Protein AF-A0A834ZEY5-F1 (afdb_monomer_lite)

pLDDT: mean 81.26, std 13.97, range [35.75, 95.81]

Organism: Tetracentron sinense (NCBI:txid13715)

Radius of gyration: 22.56 Å; chains: 1; bounding box: 42×32×63 Å

Foldseek 3Di:
DVLLVVLVDPPVVCLVAFEAEDEDDLPDQQKDALVVCVVVVHDSVVALDPLHQQFQPRSRIGGSVLSSLNRGQAYEYEDPDQDLLVVLVPRDRRCSVSCVVRVVRYHYDYDDDDCVDPQQQPDPPQPFGADPVGCPSVVVSVCVVCVVVVNNPDPPDDPDDDD

Sequence (163 aa):
MHILKNLLEENDNLSHYRNALLQLNRDLECLEQPDKLALCGLDPSRLLRPDRLQDNIKAHLVNILKGGVVYSNKVVMMSSVHSKGRVIRSLSHGLESTLAIHKEKFLIAPYGLDDTIWDPSKDIFLPEKYSVDNIKGKAICKVALRQHLGLSGHSSTVVVSGA

Secondary structure (DSSP, 8-state):
-HHHHHHHS--GGGTT--EEEE---TT---EE-THHHHTTT--HHHHSSTTTTB-SS-TTSEEHHHHHHHH-SEEEEE-S---HHHHHHH--SS-HHHHHHTTTTEEEEPPP--TTTS-TTT-TTSSS---SS-THHHHHHHHHHHHHTT-TT-TT-------

Structure (mmCIF, N/CA/C/O backbone):
data_AF-A0A834ZEY5-F1
#
_entry.id   AF-A0A834ZEY5-F1
#
loop_
_atom_site.group_PDB
_atom_site.id
_atom_site.type_symbol
_atom_site.label_atom_id
_atom_site.label_alt_id
_atom_site.label_comp_id
_atom_site.label_asym_id
_atom_site.label_entity_id
_atom_site.label_seq_id
_atom_site.pdbx_PDB_ins_code
_atom_site.Cartn_x
_atom_site.Cartn_y
_atom_site.Cartn_z
_atom_site.occupancy
_atom_site.B_iso_or_equiv
_atom_site.auth_seq_id
_atom_site.auth_comp_id
_atom_site.auth_asym_id
_atom_site.auth_atom_id
_atom_site.pdbx_PDB_model_num
ATOM 1 N N . MET A 1 1 ? -3.996 -9.123 -12.719 1.00 56.81 1 MET A N 1
ATOM 2 C CA . MET A 1 1 ? -3.500 -8.874 -14.093 1.00 56.81 1 MET A CA 1
ATOM 3 C C . MET A 1 1 ? -4.475 -8.112 -14.994 1.00 56.81 1 MET A C 1
ATOM 5 O O . MET A 1 1 ? -4.023 -7.191 -15.656 1.00 56.81 1 M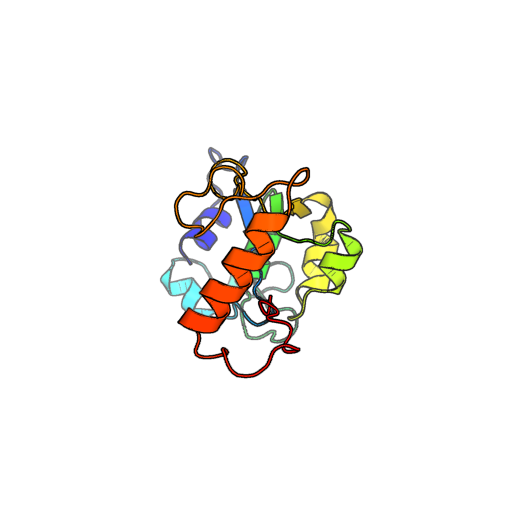ET A O 1
ATOM 9 N N . HIS A 1 2 ? -5.779 -8.416 -15.009 1.00 53.66 2 HIS A N 1
ATOM 10 C CA . HIS A 1 2 ? -6.763 -7.703 -15.852 1.00 53.66 2 HIS A CA 1
ATOM 11 C C . HIS A 1 2 ? -6.776 -6.171 -15.636 1.00 53.66 2 HIS A C 1
ATOM 13 O O . HIS A 1 2 ? -6.778 -5.403 -16.589 1.00 53.66 2 HIS A O 1
ATOM 19 N N . ILE A 1 3 ? -6.658 -5.725 -14.378 1.00 59.84 3 ILE A N 1
ATOM 20 C CA . ILE A 1 3 ? -6.530 -4.300 -14.015 1.00 59.84 3 ILE A CA 1
ATOM 21 C C . ILE A 1 3 ? -5.294 -3.659 -14.664 1.00 59.84 3 ILE A C 1
ATOM 23 O O . ILE A 1 3 ? -5.354 -2.531 -15.138 1.00 59.84 3 ILE A O 1
ATOM 27 N N . LEU A 1 4 ? -4.176 -4.388 -14.727 1.00 61.66 4 LEU A N 1
ATOM 28 C CA . LEU A 1 4 ? -2.936 -3.887 -15.314 1.00 61.66 4 LEU A CA 1
ATOM 29 C C . LEU A 1 4 ? -3.067 -3.706 -16.830 1.00 61.66 4 LEU A C 1
ATOM 31 O O . LEU A 1 4 ? -2.562 -2.730 -17.367 1.00 61.66 4 LEU A O 1
ATOM 35 N N . LYS A 1 5 ? -3.787 -4.609 -17.505 1.00 61.38 5 LYS A N 1
ATOM 36 C CA . LYS A 1 5 ? -4.087 -4.487 -18.934 1.00 61.38 5 LYS A CA 1
ATOM 37 C C . LYS A 1 5 ? -4.892 -3.216 -19.227 1.00 61.38 5 LYS A C 1
ATOM 39 O O . LYS A 1 5 ? -4.473 -2.429 -20.064 1.00 61.38 5 LYS A O 1
ATOM 44 N N . ASN A 1 6 ? -5.935 -2.940 -18.444 1.00 63.16 6 ASN A N 1
ATOM 45 C CA . ASN A 1 6 ? -6.726 -1.708 -18.578 1.00 63.16 6 ASN A CA 1
ATOM 46 C C . ASN A 1 6 ? -5.915 -0.427 -18.302 1.00 63.16 6 ASN A C 1
ATOM 48 O O . ASN A 1 6 ? -6.203 0.622 -18.872 1.00 63.16 6 ASN A O 1
ATOM 52 N N . LEU A 1 7 ? -4.904 -0.492 -17.427 1.00 63.47 7 LEU A N 1
ATOM 53 C CA . LEU A 1 7 ? -3.990 0.631 -17.186 1.00 63.47 7 LEU A CA 1
ATOM 54 C C . LEU A 1 7 ? -2.999 0.850 -18.342 1.00 63.47 7 LEU A C 1
ATOM 56 O O . LEU A 1 7 ? -2.543 1.976 -18.542 1.00 63.47 7 LEU A O 1
ATOM 60 N N . LEU A 1 8 ? -2.660 -0.213 -19.074 1.00 64.44 8 LEU A N 1
ATOM 61 C CA . LEU A 1 8 ? -1.670 -0.223 -20.154 1.00 64.44 8 LEU A CA 1
ATOM 62 C C . LEU A 1 8 ? -2.274 0.048 -21.538 1.00 64.44 8 LEU A C 1
ATOM 64 O O . LEU A 1 8 ? -1.582 0.587 -22.397 1.00 64.44 8 LEU A O 1
ATOM 68 N N . GLU A 1 9 ? -3.538 -0.306 -21.765 1.00 62.56 9 GLU A N 1
ATOM 69 C CA . GLU A 1 9 ? -4.226 -0.075 -23.037 1.00 62.56 9 GLU A CA 1
ATOM 70 C C . GLU A 1 9 ? -4.617 1.398 -23.203 1.00 62.56 9 GLU A C 1
ATOM 72 O O . GLU A 1 9 ? -5.485 1.909 -22.494 1.00 62.56 9 GLU A O 1
ATOM 77 N N . GLU A 1 10 ? -3.996 2.086 -24.167 1.00 53.97 10 GLU A N 1
ATOM 78 C CA . GLU A 1 10 ? -4.386 3.406 -24.689 1.00 53.97 10 GLU A CA 1
ATOM 79 C C . GLU A 1 10 ? -5.766 3.353 -25.365 1.00 53.97 10 GLU A C 1
ATOM 81 O O . GLU A 1 10 ? -5.899 3.343 -26.579 1.00 53.97 10 GLU A O 1
ATOM 86 N N . ASN A 1 11 ? -6.823 3.295 -24.555 1.00 54.75 11 ASN A N 1
ATOM 87 C CA . ASN A 1 11 ? -8.174 3.643 -24.982 1.00 54.75 11 ASN A CA 1
ATOM 88 C C . ASN A 1 11 ? -8.378 5.151 -24.786 1.00 54.75 11 ASN A C 1
ATOM 90 O O . ASN A 1 11 ? -8.533 5.606 -23.648 1.00 54.75 11 ASN A O 1
ATOM 94 N N . ASP A 1 12 ? -8.403 5.915 -25.881 1.00 54.44 12 ASP A N 1
ATOM 95 C CA . ASP A 1 12 ? -8.529 7.383 -25.874 1.00 54.44 12 ASP A CA 1
ATOM 96 C C . ASP A 1 12 ? -9.750 7.881 -25.080 1.00 54.44 12 ASP A C 1
ATOM 98 O O . ASP A 1 12 ? -9.663 8.887 -24.376 1.00 54.44 12 ASP A O 1
ATOM 102 N N . ASN A 1 13 ? -10.844 7.111 -25.069 1.00 52.34 13 ASN A N 1
ATOM 103 C CA . ASN A 1 13 ? -12.067 7.425 -24.318 1.00 52.34 13 ASN A CA 1
ATOM 104 C C . ASN A 1 13 ? -11.954 7.241 -22.787 1.00 52.34 13 ASN A C 1
ATOM 106 O O . ASN A 1 13 ? -12.785 7.769 -22.052 1.00 52.34 13 ASN A O 1
ATOM 110 N N . LEU A 1 14 ? -10.953 6.505 -22.285 1.00 51.03 14 LEU A N 1
ATOM 111 C CA . LEU A 1 14 ? -10.722 6.258 -20.846 1.00 51.03 14 LEU A CA 1
ATOM 112 C C . LEU A 1 14 ? -9.383 6.824 -20.347 1.00 51.03 14 LEU A C 1
ATOM 114 O O . LEU A 1 14 ? -9.039 6.664 -19.172 1.00 51.03 14 LEU A O 1
ATOM 118 N N . SER A 1 15 ? -8.646 7.521 -21.216 1.00 53.28 15 SER A N 1
ATOM 119 C CA . SER A 1 15 ? -7.350 8.148 -20.924 1.00 53.28 15 SER A CA 1
ATOM 120 C C . SER A 1 15 ? -7.386 9.069 -19.693 1.00 53.28 15 SER A C 1
ATOM 122 O O . SER A 1 15 ? -6.395 9.188 -18.971 1.00 53.28 15 SER A O 1
ATOM 124 N N . HIS A 1 16 ? -8.547 9.656 -19.382 1.00 55.03 16 HIS A N 1
ATOM 125 C CA . HIS A 1 16 ? -8.720 10.587 -18.268 1.00 55.03 16 HIS A CA 1
ATOM 126 C C . HIS A 1 16 ? -8.903 9.935 -16.879 1.00 55.03 16 HIS A C 1
ATOM 128 O O . HIS A 1 16 ? -8.598 10.589 -15.880 1.00 55.03 16 HIS A O 1
ATOM 134 N N . TYR A 1 17 ? -9.292 8.655 -16.767 1.00 56.94 17 TYR A N 1
ATOM 135 C CA . TYR A 1 17 ? -9.714 8.045 -15.486 1.00 56.94 17 TYR A CA 1
ATOM 136 C C . TYR A 1 17 ? -8.971 6.754 -15.105 1.00 56.94 17 TYR A C 1
ATOM 138 O O . TYR A 1 17 ? -9.574 5.769 -14.681 1.00 56.94 17 TYR A O 1
ATOM 146 N N . ARG A 1 18 ? -7.638 6.746 -15.193 1.00 69.88 18 ARG A N 1
ATOM 147 C CA . ARG A 1 18 ? -6.817 5.644 -14.661 1.00 69.88 18 ARG A CA 1
ATOM 148 C C . ARG A 1 18 ? -6.401 5.928 -13.222 1.00 69.88 18 ARG A C 1
ATOM 150 O O . ARG A 1 18 ? -5.394 6.588 -12.989 1.00 69.88 18 ARG A O 1
ATOM 157 N N . ASN A 1 19 ? -7.167 5.452 -12.249 1.00 70.94 19 ASN A N 1
ATOM 158 C CA . ASN A 1 19 ? -6.838 5.612 -10.831 1.00 70.94 19 ASN A CA 1
ATOM 159 C C . ASN A 1 19 ? -6.359 4.278 -10.251 1.00 70.94 19 ASN A C 1
ATOM 161 O O . ASN A 1 19 ? -7.032 3.262 -10.416 1.00 70.94 19 ASN A O 1
ATOM 165 N N . ALA A 1 20 ? -5.237 4.288 -9.531 1.00 72.75 20 ALA A N 1
ATOM 166 C CA . ALA A 1 20 ? -4.812 3.157 -8.714 1.00 72.75 20 ALA A CA 1
ATOM 167 C C . ALA A 1 20 ? -5.026 3.476 -7.236 1.00 72.75 20 ALA A C 1
ATOM 169 O O . ALA A 1 20 ? -4.473 4.444 -6.705 1.00 72.75 20 ALA A O 1
ATOM 170 N N . LEU A 1 21 ? -5.801 2.627 -6.566 1.00 65.75 21 LEU A N 1
ATOM 171 C CA . LEU A 1 21 ? -5.819 2.560 -5.113 1.00 65.75 21 LEU A CA 1
ATOM 172 C C . LEU A 1 21 ? -4.743 1.563 -4.675 1.00 65.75 21 LEU A C 1
ATOM 174 O O . LEU A 1 21 ? -4.782 0.392 -5.052 1.00 65.75 21 LEU A O 1
ATOM 178 N N . LEU A 1 22 ? -3.774 2.033 -3.898 1.00 65.94 22 LEU A N 1
ATOM 179 C CA . LEU A 1 22 ? -2.749 1.202 -3.289 1.00 65.94 22 LEU A CA 1
ATOM 180 C C . LEU A 1 22 ? -3.094 0.991 -1.820 1.00 65.94 22 LEU A C 1
ATOM 182 O O . LEU A 1 22 ? -2.929 1.886 -0.989 1.00 65.94 22 LEU A O 1
ATOM 186 N N . GLN A 1 23 ? -3.527 -0.223 -1.498 1.00 64.12 23 GLN A N 1
ATOM 187 C CA . GLN A 1 23 ? -3.487 -0.726 -0.135 1.00 64.12 23 GLN A CA 1
ATOM 188 C C . GLN A 1 23 ? -2.306 -1.685 -0.030 1.00 64.12 23 GLN A C 1
ATOM 190 O O . GLN A 1 23 ? -2.362 -2.826 -0.480 1.00 64.12 23 GLN A O 1
ATOM 195 N N . LEU A 1 24 ? -1.193 -1.177 0.490 1.00 60.62 24 LEU A N 1
ATOM 196 C CA . LEU A 1 24 ? 0.016 -1.965 0.681 1.00 60.62 24 LEU A CA 1
ATOM 197 C C . LEU A 1 24 ? -0.042 -2.598 2.067 1.00 60.62 24 LEU A C 1
ATOM 199 O O . LEU A 1 24 ? 0.182 -1.921 3.070 1.00 60.62 24 LEU A O 1
ATOM 203 N N . ASN A 1 25 ? -0.312 -3.901 2.117 1.00 57.03 25 ASN A N 1
ATOM 204 C CA . ASN A 1 25 ? 0.170 -4.694 3.240 1.00 57.03 25 ASN A CA 1
ATOM 205 C C . ASN A 1 25 ? 1.696 -4.694 3.166 1.00 57.03 25 ASN A C 1
ATOM 207 O O . ASN A 1 25 ? 2.261 -4.955 2.105 1.00 57.03 25 ASN A O 1
ATOM 211 N N . ARG A 1 26 ? 2.352 -4.388 4.288 1.00 55.94 26 ARG A N 1
ATOM 212 C CA . ARG A 1 26 ? 3.816 -4.259 4.386 1.00 55.94 26 ARG A CA 1
ATOM 213 C C . ARG A 1 26 ? 4.600 -5.535 4.074 1.00 55.94 26 ARG A C 1
ATOM 215 O O . ARG A 1 26 ? 5.818 -5.452 4.059 1.00 55.94 26 ARG A O 1
ATOM 222 N N . ASP A 1 27 ? 3.915 -6.646 3.813 1.00 56.44 27 ASP A N 1
ATOM 223 C CA . ASP A 1 27 ? 4.502 -7.946 3.480 1.00 56.44 27 ASP A CA 1
ATOM 224 C C . ASP A 1 27 ? 4.187 -8.399 2.041 1.00 56.44 27 ASP A C 1
ATOM 226 O O . ASP A 1 27 ? 4.647 -9.455 1.606 1.00 56.44 27 ASP A O 1
ATOM 230 N N . LEU A 1 28 ? 3.378 -7.643 1.284 1.00 60.06 28 LEU A N 1
ATOM 231 C CA . LEU A 1 28 ? 2.920 -8.073 -0.037 1.00 60.06 28 LEU A CA 1
ATOM 232 C C . LEU A 1 28 ? 3.870 -7.598 -1.145 1.00 60.06 28 LEU A C 1
ATOM 234 O O . LEU A 1 28 ? 3.760 -6.486 -1.664 1.00 60.06 28 LEU A O 1
ATOM 238 N N . GLU A 1 29 ? 4.764 -8.488 -1.567 1.00 68.25 29 GLU A N 1
ATOM 239 C CA . GLU A 1 29 ? 5.546 -8.332 -2.793 1.00 68.25 29 GLU A CA 1
ATOM 240 C C . GLU A 1 29 ? 4.711 -8.772 -4.004 1.00 68.25 29 GLU A C 1
ATOM 242 O O . GLU A 1 29 ? 4.601 -9.959 -4.302 1.00 68.25 29 GLU A O 1
ATOM 247 N N . CYS A 1 30 ? 4.120 -7.824 -4.738 1.00 83.31 30 CYS A N 1
ATOM 248 C CA . CYS A 1 30 ? 3.404 -8.110 -5.993 1.00 83.31 30 CYS A CA 1
ATOM 249 C C . CYS A 1 30 ? 4.372 -8.335 -7.167 1.00 83.31 30 CYS A C 1
ATOM 251 O O . CYS A 1 30 ? 4.300 -7.638 -8.186 1.00 83.31 30 CYS A O 1
ATOM 253 N N . LEU A 1 31 ? 5.304 -9.267 -6.988 1.00 90.75 31 LEU A N 1
ATOM 254 C CA . LEU A 1 31 ? 6.322 -9.627 -7.963 1.00 90.75 31 LEU A CA 1
ATOM 255 C C . LEU A 1 31 ? 5.885 -10.833 -8.780 1.00 90.75 31 LEU A C 1
ATOM 257 O O . LEU A 1 31 ? 5.384 -11.815 -8.240 1.00 90.75 31 LEU A O 1
ATOM 261 N N . GLU A 1 32 ? 6.115 -10.769 -10.084 1.00 92.38 32 GLU A N 1
ATOM 262 C CA . GLU A 1 32 ? 5.750 -11.826 -11.016 1.00 92.38 32 GLU A CA 1
ATOM 263 C C . GLU A 1 32 ? 6.850 -12.075 -12.047 1.00 92.38 32 GLU A C 1
ATOM 265 O O . GLU A 1 32 ? 7.695 -11.216 -12.314 1.00 92.38 32 GLU A O 1
ATOM 270 N N . GLN A 1 33 ? 6.821 -13.268 -12.644 1.00 94.62 33 GLN A N 1
ATOM 271 C CA . GLN A 1 33 ? 7.674 -13.585 -13.787 1.00 94.62 33 GLN A CA 1
ATOM 272 C C . GLN A 1 33 ? 7.185 -12.835 -15.036 1.00 94.62 33 GLN A C 1
ATOM 274 O O . GLN A 1 33 ? 5.971 -12.804 -15.272 1.00 94.62 33 GLN A O 1
ATOM 279 N N . PRO A 1 34 ? 8.086 -12.270 -15.864 1.00 93.31 34 PRO A N 1
ATOM 280 C CA . PRO A 1 34 ? 7.703 -11.509 -17.055 1.00 93.31 34 PRO A CA 1
ATOM 281 C C . PRO A 1 34 ? 6.797 -12.292 -18.014 1.00 93.31 34 PRO A C 1
ATOM 283 O O . PRO A 1 34 ? 5.849 -11.723 -18.549 1.00 93.31 34 PRO A O 1
ATOM 286 N N . ASP A 1 35 ? 7.010 -13.601 -18.166 1.00 92.62 35 ASP A N 1
ATOM 287 C CA . ASP A 1 35 ? 6.228 -14.458 -19.070 1.00 92.62 35 ASP A CA 1
ATOM 288 C C . ASP A 1 35 ? 4.736 -14.497 -18.725 1.00 92.62 35 ASP A C 1
ATOM 290 O O . ASP A 1 35 ? 3.887 -14.642 -19.607 1.00 92.62 35 ASP A O 1
ATOM 294 N N . LYS A 1 36 ? 4.376 -14.287 -17.451 1.00 91.12 36 LYS A N 1
ATOM 295 C CA . LYS A 1 36 ? 2.967 -14.208 -17.051 1.00 91.12 36 LYS A CA 1
ATOM 296 C C . LYS A 1 36 ? 2.255 -13.017 -17.688 1.00 91.12 36 LYS A C 1
ATOM 298 O O . LYS A 1 36 ? 1.047 -13.088 -17.881 1.00 91.12 36 LYS A O 1
ATOM 303 N N . LEU A 1 37 ? 2.974 -11.954 -18.067 1.00 89.69 37 LEU A N 1
ATOM 304 C CA . LEU A 1 37 ? 2.407 -10.815 -18.797 1.00 89.69 37 LEU A CA 1
ATOM 305 C C . LEU A 1 37 ? 1.820 -11.242 -20.149 1.00 89.69 37 LEU A C 1
ATOM 307 O O . LEU A 1 37 ? 0.715 -10.810 -20.497 1.00 89.69 37 LEU A O 1
ATOM 311 N N . ALA A 1 38 ? 2.495 -12.159 -20.848 1.00 89.62 38 ALA A N 1
ATOM 312 C CA . ALA A 1 38 ? 2.054 -12.672 -22.141 1.00 89.62 38 ALA A CA 1
ATOM 313 C C . ALA A 1 38 ? 0.700 -13.389 -22.050 1.00 89.62 38 ALA A C 1
ATOM 315 O O . ALA A 1 38 ? -0.125 -13.255 -22.953 1.00 89.62 38 ALA A O 1
ATOM 316 N N . LEU A 1 39 ? 0.406 -14.046 -20.919 1.00 88.31 39 LEU A N 1
ATOM 317 C CA . LEU A 1 39 ? -0.889 -14.700 -20.675 1.00 88.31 39 LEU A CA 1
ATOM 318 C C . LEU A 1 39 ? -2.073 -13.720 -20.686 1.00 88.31 39 LEU A C 1
ATOM 320 O O . LEU A 1 39 ? -3.215 -14.138 -20.843 1.00 88.31 39 LEU A O 1
ATOM 324 N N . CYS A 1 40 ? -1.823 -12.418 -20.528 1.00 83.44 40 CYS A N 1
ATOM 325 C CA . CYS A 1 40 ? -2.852 -11.382 -20.642 1.00 83.44 40 CYS A CA 1
ATOM 326 C C . CYS A 1 40 ? -2.757 -10.561 -21.936 1.00 83.44 40 CYS A C 1
ATOM 328 O O . CYS A 1 40 ? -3.467 -9.564 -22.076 1.00 83.44 40 CYS A O 1
ATOM 330 N N . GLY A 1 41 ? -1.925 -10.967 -22.896 1.00 86.62 41 GLY A N 1
ATOM 331 C CA . GLY A 1 41 ? -1.713 -10.237 -24.149 1.00 86.62 41 GLY A CA 1
ATOM 332 C C . GLY A 1 41 ? -0.854 -8.981 -23.986 1.00 86.62 41 GLY A C 1
ATOM 333 O O . GLY A 1 41 ? -0.971 -8.056 -24.782 1.00 86.62 41 GLY A O 1
ATOM 334 N N . LEU A 1 42 ? -0.027 -8.926 -22.941 1.00 89.19 42 LEU A N 1
ATOM 335 C CA . LEU A 1 42 ? 0.964 -7.874 -22.741 1.00 89.19 42 LEU A CA 1
ATOM 336 C C . LEU A 1 42 ? 2.338 -8.369 -23.198 1.00 89.19 42 LEU A C 1
ATOM 338 O O . LEU A 1 42 ? 2.687 -9.516 -22.942 1.00 89.19 42 LEU A O 1
ATOM 342 N N . ASP A 1 43 ? 3.130 -7.500 -23.823 1.00 91.88 43 ASP A N 1
ATOM 343 C CA . ASP A 1 43 ? 4.481 -7.830 -24.292 1.00 91.88 43 ASP A CA 1
ATOM 344 C C . ASP A 1 43 ? 5.509 -7.698 -23.147 1.00 91.88 43 ASP A C 1
ATOM 346 O O . ASP A 1 43 ? 5.799 -6.572 -22.716 1.00 91.88 43 ASP A O 1
ATOM 350 N N . PRO A 1 44 ? 6.093 -8.810 -22.650 1.00 92.38 44 PRO A N 1
ATOM 351 C CA . PRO A 1 44 ? 7.063 -8.762 -21.560 1.00 92.38 44 PRO A CA 1
ATOM 352 C C . PRO A 1 44 ? 8.319 -7.964 -21.918 1.00 92.38 44 PRO A C 1
ATOM 354 O O . PRO A 1 44 ? 8.838 -7.239 -21.071 1.00 92.38 44 PRO A O 1
ATOM 357 N N . SER A 1 45 ? 8.784 -8.038 -23.170 1.00 92.00 45 SER A N 1
ATOM 358 C CA . SER A 1 45 ? 10.023 -7.386 -23.615 1.00 92.00 45 SER A CA 1
ATOM 359 C C . SER A 1 45 ? 9.918 -5.860 -23.568 1.00 92.00 45 SER A C 1
ATOM 361 O O . SER A 1 45 ? 10.862 -5.163 -23.196 1.00 92.00 45 SER A O 1
ATOM 363 N N . ARG A 1 46 ? 8.726 -5.328 -23.860 1.00 92.44 46 ARG A N 1
ATOM 364 C CA . ARG A 1 46 ? 8.431 -3.892 -23.780 1.00 92.44 46 ARG A CA 1
ATOM 365 C C . ARG A 1 46 ? 8.220 -3.402 -22.353 1.00 92.44 46 ARG A C 1
ATOM 367 O O . ARG A 1 46 ? 8.399 -2.212 -22.090 1.00 92.44 46 ARG A O 1
ATOM 374 N N . LEU A 1 47 ? 7.803 -4.284 -21.447 1.00 92.69 47 LEU A N 1
ATOM 375 C CA . LEU A 1 47 ? 7.383 -3.918 -20.095 1.00 92.69 47 LEU A CA 1
ATOM 376 C C . LEU A 1 47 ? 8.434 -4.201 -19.017 1.00 92.69 47 LEU A C 1
ATOM 378 O O . LEU A 1 47 ? 8.408 -3.535 -17.978 1.00 92.69 47 LEU A O 1
ATOM 382 N N . LEU A 1 48 ? 9.377 -5.115 -19.254 1.00 95.12 48 LEU A N 1
ATOM 383 C CA . LEU A 1 48 ? 10.515 -5.388 -18.373 1.00 95.12 48 LEU A CA 1
ATOM 384 C C . LEU A 1 48 ? 11.593 -4.304 -18.528 1.00 95.12 48 LEU A C 1
ATOM 386 O O . LEU A 1 48 ? 12.686 -4.530 -19.036 1.00 95.12 48 LEU A O 1
ATOM 390 N N . ARG A 1 49 ? 11.255 -3.085 -18.107 1.00 95.19 49 ARG A N 1
ATOM 391 C CA . ARG A 1 49 ? 12.148 -1.923 -18.127 1.00 95.19 49 ARG A CA 1
ATOM 392 C C . ARG A 1 49 ? 12.099 -1.140 -16.815 1.00 95.19 49 ARG A C 1
ATOM 394 O O . ARG A 1 49 ? 11.023 -1.101 -16.201 1.00 95.19 49 ARG A O 1
ATOM 401 N N . PRO A 1 50 ? 13.189 -0.448 -16.425 1.00 94.50 50 PRO A N 1
ATOM 402 C CA . PRO A 1 50 ? 13.237 0.318 -15.181 1.00 94.50 50 PRO A CA 1
ATOM 403 C C . PRO A 1 50 ? 12.170 1.414 -15.093 1.00 94.50 50 PRO A C 1
ATOM 405 O O . PRO A 1 50 ? 11.654 1.684 -14.015 1.00 94.50 50 PRO A O 1
ATOM 408 N N . ASP A 1 51 ? 11.797 2.031 -16.212 1.00 92.75 51 ASP A N 1
ATOM 409 C CA . ASP A 1 51 ? 10.756 3.062 -16.277 1.00 92.75 51 ASP A CA 1
ATOM 410 C C . ASP A 1 51 ? 9.331 2.488 -16.392 1.00 92.75 51 ASP A C 1
ATOM 412 O O . ASP A 1 51 ? 8.360 3.243 -16.431 1.00 92.75 51 ASP A O 1
ATOM 416 N N . ARG A 1 52 ? 9.198 1.155 -16.473 1.00 93.94 52 ARG A N 1
ATOM 417 C CA . ARG A 1 52 ? 7.938 0.419 -16.641 1.00 93.94 52 ARG A CA 1
ATOM 418 C C . ARG A 1 52 ? 7.698 -0.541 -15.468 1.00 93.94 52 ARG A C 1
ATOM 420 O O . ARG A 1 52 ? 7.623 -0.098 -14.325 1.00 93.94 52 ARG A O 1
ATOM 427 N N . LEU A 1 53 ? 7.523 -1.839 -15.735 1.00 94.00 53 LEU A N 1
ATOM 428 C CA . LEU A 1 53 ? 7.153 -2.835 -14.729 1.00 94.00 53 LEU A CA 1
ATOM 429 C C . LEU A 1 53 ? 8.349 -3.494 -14.045 1.00 94.00 53 LEU A C 1
ATOM 431 O O . LEU A 1 53 ? 8.120 -4.215 -13.086 1.00 94.00 53 LEU A O 1
ATOM 435 N N . GLN A 1 54 ? 9.592 -3.299 -14.492 1.00 95.00 54 GLN A N 1
ATOM 436 C CA . GLN A 1 54 ? 10.735 -3.990 -13.884 1.00 95.00 54 GLN A CA 1
ATOM 437 C C . GLN A 1 54 ? 10.856 -3.645 -12.401 1.00 95.00 54 GLN A C 1
ATOM 439 O O . GLN A 1 54 ? 10.797 -2.469 -12.042 1.00 95.00 54 GLN A O 1
ATOM 444 N N . ASP A 1 55 ? 11.037 -4.645 -11.545 1.00 93.75 55 ASP A N 1
ATOM 445 C CA . ASP A 1 55 ? 11.227 -4.390 -10.122 1.00 93.75 55 ASP A CA 1
ATOM 446 C C . ASP A 1 55 ? 12.534 -3.628 -9.837 1.00 93.75 55 ASP A C 1
ATOM 448 O O . ASP A 1 55 ? 13.540 -3.807 -10.522 1.00 93.75 55 ASP A O 1
ATOM 452 N N . ASN A 1 56 ? 12.518 -2.768 -8.815 1.00 91.62 56 ASN A N 1
ATOM 453 C CA . ASN A 1 56 ? 13.671 -1.932 -8.466 1.00 91.62 56 ASN A CA 1
ATOM 454 C C . ASN A 1 56 ? 14.781 -2.707 -7.734 1.00 91.62 56 ASN A C 1
ATOM 456 O O . ASN A 1 56 ? 15.899 -2.205 -7.645 1.00 91.62 56 ASN A O 1
ATOM 460 N N . ILE A 1 57 ? 14.486 -3.898 -7.200 1.00 92.19 57 ILE A N 1
ATOM 461 C CA . ILE A 1 57 ? 15.435 -4.745 -6.466 1.00 92.19 57 ILE A CA 1
ATOM 462 C C . ILE A 1 57 ? 15.746 -6.007 -7.283 1.00 92.19 57 ILE A C 1
ATOM 464 O O . ILE A 1 57 ? 16.905 -6.318 -7.549 1.00 92.19 57 ILE A O 1
ATOM 468 N N . LYS A 1 58 ? 14.714 -6.737 -7.716 1.00 93.38 58 LYS A N 1
ATOM 469 C CA . LYS A 1 58 ? 14.816 -7.998 -8.463 1.00 93.38 58 LYS A CA 1
ATOM 470 C C . LYS A 1 58 ? 14.598 -7.740 -9.957 1.00 93.38 58 LYS A C 1
ATOM 472 O O . LYS A 1 58 ? 13.543 -8.046 -10.496 1.00 93.38 58 LYS A O 1
ATOM 477 N N . ALA A 1 59 ? 15.618 -7.227 -10.647 1.00 93.75 59 ALA A N 1
ATOM 478 C CA . ALA A 1 59 ? 15.531 -6.758 -12.041 1.00 93.75 59 ALA A CA 1
ATOM 479 C C . ALA A 1 59 ? 15.054 -7.794 -13.091 1.00 93.75 59 ALA A C 1
ATOM 481 O O . ALA A 1 59 ? 14.698 -7.414 -14.206 1.00 93.75 59 ALA A O 1
ATOM 482 N N . HIS A 1 60 ? 15.047 -9.089 -12.764 1.00 94.62 60 HIS A N 1
ATOM 483 C CA . HIS A 1 60 ? 14.511 -10.155 -13.622 1.00 94.62 60 HIS A CA 1
ATOM 484 C C . HIS A 1 60 ? 12.993 -10.362 -13.464 1.00 94.62 60 HIS A C 1
ATOM 486 O O . HIS A 1 60 ? 12.399 -11.126 -14.217 1.00 94.62 60 HIS A O 1
ATOM 492 N N . LEU A 1 61 ? 12.367 -9.699 -12.489 1.00 94.75 61 LEU A N 1
ATOM 493 C CA . LEU A 1 61 ? 10.939 -9.777 -12.202 1.00 94.75 61 LEU A CA 1
ATOM 494 C C . LEU A 1 61 ? 10.230 -8.483 -12.584 1.00 94.75 61 LEU A C 1
ATOM 496 O O . LEU A 1 61 ? 10.828 -7.406 -12.689 1.00 94.75 61 LEU A O 1
ATOM 500 N N . VAL A 1 62 ? 8.915 -8.596 -12.727 1.00 93.62 62 VAL A N 1
ATOM 501 C CA . VAL A 1 62 ? 8.020 -7.451 -12.860 1.00 93.62 62 VAL A CA 1
ATOM 502 C C . VAL A 1 62 ? 7.288 -7.194 -11.550 1.00 93.62 62 VAL A C 1
ATOM 504 O O . VAL A 1 62 ? 6.836 -8.119 -10.885 1.00 93.62 62 VAL A O 1
ATOM 507 N N . ASN A 1 63 ? 7.152 -5.925 -11.185 1.00 91.75 63 ASN A N 1
ATOM 508 C CA . ASN A 1 63 ? 6.422 -5.454 -10.024 1.00 91.75 63 ASN A CA 1
ATOM 509 C C . ASN A 1 63 ? 5.088 -4.850 -10.474 1.00 91.75 63 ASN A C 1
ATOM 511 O O . ASN A 1 63 ? 5.017 -3.775 -11.077 1.00 91.75 63 ASN A O 1
ATOM 515 N N . ILE A 1 64 ? 4.002 -5.557 -10.178 1.00 89.12 64 ILE A N 1
ATOM 516 C CA . ILE A 1 64 ? 2.657 -5.172 -10.613 1.00 89.12 64 ILE A CA 1
ATOM 517 C C . ILE A 1 64 ? 2.200 -3.886 -9.906 1.00 89.12 64 ILE A C 1
ATOM 519 O O . ILE A 1 64 ? 1.542 -3.045 -10.523 1.00 89.12 64 ILE A O 1
ATOM 523 N N . LEU A 1 65 ? 2.601 -3.680 -8.644 1.00 87.12 65 LEU A N 1
ATOM 524 C CA . LEU A 1 65 ? 2.312 -2.446 -7.900 1.00 87.12 65 LEU A CA 1
ATOM 525 C C . LEU A 1 65 ? 3.040 -1.249 -8.509 1.00 87.12 65 LEU A C 1
ATOM 527 O O . LEU A 1 65 ? 2.439 -0.187 -8.672 1.00 87.12 65 LEU A O 1
ATOM 531 N N . LYS A 1 66 ? 4.302 -1.433 -8.915 1.00 90.12 66 LYS A N 1
ATOM 532 C CA . LYS A 1 66 ? 5.058 -0.422 -9.664 1.00 90.12 66 LYS A CA 1
ATOM 533 C C . LYS A 1 66 ? 4.309 -0.011 -10.928 1.00 90.12 66 LYS A C 1
ATOM 535 O O . LYS A 1 66 ? 4.182 1.178 -11.197 1.00 90.12 66 LYS A O 1
ATOM 540 N N . GLY A 1 67 ? 3.740 -0.973 -11.652 1.00 89.69 67 GLY A N 1
ATOM 541 C CA . GLY A 1 67 ? 2.876 -0.702 -12.801 1.00 89.69 67 GLY A CA 1
ATOM 542 C C . GLY A 1 67 ? 1.671 0.171 -12.476 1.00 89.69 67 GLY A C 1
ATOM 543 O O . GLY A 1 67 ? 1.407 1.139 -13.188 1.00 89.69 67 GLY A O 1
ATOM 544 N N . GLY A 1 68 ? 0.990 -0.117 -11.365 1.00 87.38 68 GLY A N 1
ATOM 545 C CA . GLY A 1 68 ? -0.084 0.731 -10.846 1.00 87.38 68 GLY A CA 1
ATOM 546 C C . GLY A 1 68 ? 0.371 2.171 -10.599 1.00 87.38 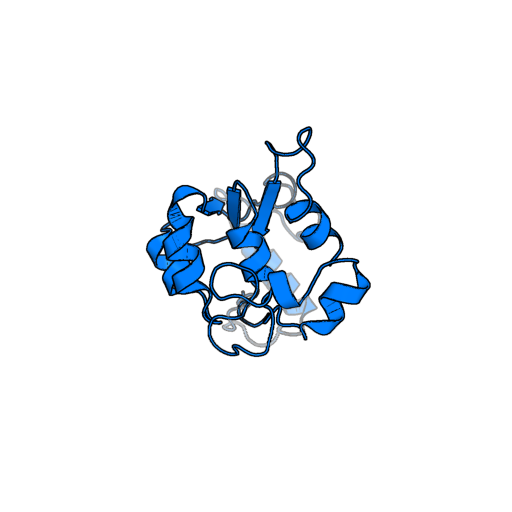68 GLY A C 1
ATOM 547 O O . GLY A 1 68 ? -0.352 3.105 -10.938 1.00 87.38 68 GLY A O 1
ATOM 548 N N . VAL A 1 69 ? 1.588 2.370 -10.087 1.00 89.19 69 VAL A N 1
ATOM 549 C CA . VAL A 1 69 ? 2.164 3.709 -9.905 1.00 89.19 69 VAL A CA 1
ATOM 550 C C . VAL A 1 69 ? 2.493 4.364 -11.244 1.00 89.19 69 VAL A C 1
ATOM 552 O O . VAL A 1 69 ? 2.087 5.498 -11.473 1.00 89.19 69 VAL A O 1
ATOM 555 N N . VAL A 1 70 ? 3.205 3.679 -12.138 1.00 91.44 70 VAL A N 1
ATOM 556 C CA . VAL A 1 70 ? 3.709 4.254 -13.396 1.00 91.44 70 VAL A CA 1
ATOM 557 C C . VAL A 1 70 ? 2.566 4.650 -14.332 1.00 91.44 70 VAL A C 1
ATOM 559 O O . VAL A 1 70 ? 2.557 5.777 -14.824 1.00 91.44 70 VAL A O 1
ATOM 562 N N . TYR A 1 71 ? 1.570 3.781 -14.520 1.00 89.94 71 TYR A N 1
ATOM 563 C CA . TYR A 1 71 ? 0.556 3.933 -15.573 1.00 89.94 71 TYR A CA 1
ATOM 564 C C . TYR A 1 71 ? -0.769 4.570 -15.127 1.00 89.94 71 TYR A C 1
ATOM 566 O O . TYR A 1 71 ? -1.637 4.816 -15.961 1.00 89.94 71 TYR A O 1
ATOM 574 N N . SER A 1 72 ? -0.940 4.869 -13.836 1.00 87.94 72 SER A N 1
ATOM 575 C CA . SER A 1 72 ? -2.129 5.588 -13.352 1.00 87.94 72 SER A CA 1
ATOM 576 C C . SER A 1 72 ? -1.962 7.103 -13.435 1.00 87.94 72 SER A C 1
ATOM 578 O O . SER A 1 72 ? -0.863 7.626 -13.269 1.00 87.94 72 SER A O 1
ATOM 580 N N . ASN A 1 73 ? -3.068 7.821 -13.593 1.00 87.81 73 ASN A N 1
ATOM 581 C CA . ASN A 1 73 ? -3.153 9.280 -13.516 1.00 87.81 73 ASN A CA 1
ATOM 582 C C . ASN A 1 73 ? -3.107 9.778 -12.070 1.00 87.81 73 ASN A C 1
ATOM 584 O O . ASN A 1 73 ? -2.573 10.853 -11.803 1.00 87.81 73 ASN A O 1
ATOM 588 N N . LYS A 1 74 ? -3.673 9.002 -11.137 1.00 88.06 74 LYS A N 1
ATOM 589 C CA . LYS A 1 74 ? -3.625 9.242 -9.691 1.00 88.06 74 LYS A CA 1
ATOM 590 C C . LYS A 1 74 ? -3.344 7.947 -8.949 1.00 88.06 74 LYS A C 1
ATOM 592 O O . LYS A 1 74 ? -3.822 6.880 -9.330 1.00 88.06 74 LYS A O 1
ATOM 597 N N . VAL A 1 75 ? -2.582 8.072 -7.871 1.00 88.00 75 VAL A N 1
ATOM 598 C CA . VAL A 1 75 ? -2.229 6.973 -6.977 1.00 88.00 75 VAL A CA 1
ATOM 599 C C . VAL A 1 75 ? -2.677 7.367 -5.582 1.00 88.00 75 VAL A C 1
ATOM 601 O O . VAL A 1 75 ? -2.150 8.326 -5.030 1.00 88.00 75 VAL A O 1
ATOM 604 N N . VAL A 1 76 ? -3.650 6.664 -5.015 1.00 86.88 76 VAL A N 1
ATOM 605 C CA . VAL A 1 76 ? -4.148 6.938 -3.662 1.00 86.88 76 VAL A CA 1
ATOM 606 C C . VAL A 1 76 ? -3.646 5.850 -2.730 1.00 86.88 76 VAL A C 1
ATOM 608 O O . VAL A 1 76 ? -3.886 4.675 -2.984 1.00 86.88 76 VAL A O 1
ATOM 611 N N . MET A 1 77 ? -2.981 6.235 -1.645 1.00 84.31 77 MET A N 1
ATOM 612 C CA . MET A 1 77 ? -2.583 5.321 -0.582 1.00 84.31 77 MET A CA 1
ATOM 613 C C . MET A 1 77 ? -3.362 5.607 0.691 1.00 84.31 77 MET A C 1
ATOM 615 O O . MET A 1 77 ? -3.409 6.745 1.159 1.00 84.31 77 MET A O 1
ATOM 619 N N . MET A 1 78 ? -3.943 4.560 1.267 1.00 84.56 78 MET A N 1
ATOM 620 C CA . MET A 1 78 ? -4.582 4.665 2.572 1.00 84.56 78 MET A CA 1
ATOM 621 C C . MET A 1 78 ? -3.525 4.598 3.67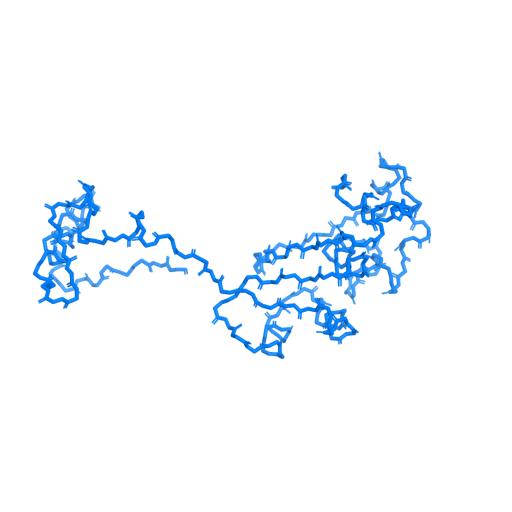3 1.00 84.56 78 MET A C 1
ATOM 623 O O . MET A 1 78 ? -2.716 3.671 3.706 1.00 84.56 78 MET A O 1
ATOM 627 N N . SER A 1 79 ? -3.483 5.602 4.547 1.00 82.25 79 SER A N 1
ATOM 628 C CA . SER A 1 79 ? -2.511 5.656 5.640 1.00 82.25 79 SER A CA 1
ATOM 629 C C . SER A 1 79 ? -3.020 6.483 6.814 1.00 82.25 79 SER A C 1
ATOM 631 O O . SER A 1 79 ? -3.686 7.498 6.631 1.00 82.25 79 SER A O 1
ATOM 633 N N . SER A 1 80 ? -2.625 6.099 8.030 1.00 80.56 80 SER A N 1
ATOM 634 C CA . SER A 1 80 ? -2.737 6.956 9.218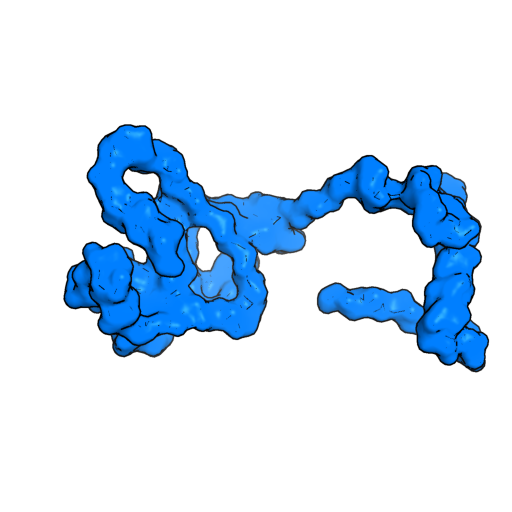 1.00 80.56 80 SER A CA 1
ATOM 635 C C . SER A 1 80 ? -1.678 8.069 9.239 1.00 80.56 80 SER A C 1
ATOM 637 O O . SER A 1 80 ? -1.776 9.023 10.012 1.00 80.56 80 SER A O 1
ATOM 639 N N . VAL A 1 81 ? -0.647 7.968 8.390 1.00 82.12 81 VAL A N 1
ATOM 640 C CA . VAL A 1 81 ? 0.421 8.960 8.258 1.00 82.12 81 VAL A CA 1
ATOM 641 C C . VAL A 1 81 ? 0.065 9.950 7.154 1.00 82.12 81 VAL A C 1
ATOM 643 O O . VAL A 1 81 ? -0.004 9.593 5.987 1.00 82.12 81 VAL A O 1
ATOM 646 N N . HIS A 1 82 ? -0.066 11.227 7.506 1.00 80.00 82 HIS A N 1
ATOM 647 C CA . HIS A 1 82 ? -0.531 12.276 6.587 1.00 80.00 82 HIS A CA 1
ATOM 648 C C . HIS A 1 82 ? 0.572 12.872 5.691 1.00 80.00 82 HIS A C 1
ATOM 650 O O . HIS A 1 82 ? 0.298 13.604 4.742 1.00 80.00 82 HIS A O 1
ATOM 656 N N . SER A 1 83 ? 1.845 12.581 5.976 1.00 86.62 83 SER A N 1
ATOM 657 C CA . SER A 1 83 ? 2.975 13.129 5.217 1.00 86.62 83 SER A CA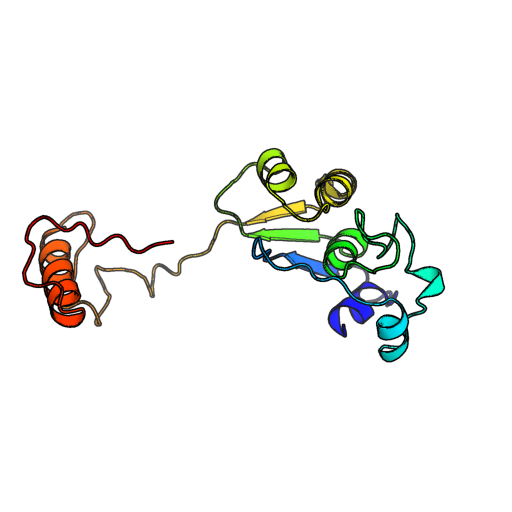 1
ATOM 658 C C . SER A 1 83 ? 3.391 12.199 4.080 1.00 86.62 83 SER A C 1
ATOM 660 O O . SER A 1 83 ? 3.905 11.110 4.334 1.00 86.62 83 SER A O 1
ATOM 662 N N . LYS A 1 84 ? 3.278 12.675 2.828 1.00 85.06 84 LYS A N 1
ATOM 663 C CA . LYS A 1 84 ? 3.737 11.949 1.624 1.00 85.06 84 LYS A CA 1
ATOM 664 C C . LYS A 1 84 ? 5.173 11.456 1.756 1.00 85.06 84 LYS A C 1
ATOM 666 O O . LYS A 1 84 ? 5.444 10.301 1.467 1.00 85.06 84 LYS A O 1
ATOM 671 N N . GLY A 1 85 ? 6.083 12.307 2.234 1.00 86.00 85 GLY A N 1
ATOM 672 C CA . GLY A 1 85 ? 7.493 11.937 2.388 1.00 86.00 85 GLY A CA 1
ATOM 673 C C . GLY A 1 85 ? 7.709 10.818 3.407 1.00 86.00 85 GLY A C 1
ATOM 674 O O . GLY A 1 85 ? 8.514 9.924 3.169 1.00 86.00 85 GLY A O 1
ATOM 675 N N . ARG A 1 86 ? 6.958 10.831 4.518 1.00 84.69 86 ARG A N 1
ATOM 676 C CA . ARG A 1 86 ? 7.036 9.765 5.528 1.00 84.69 86 ARG A CA 1
ATOM 677 C C . ARG A 1 86 ? 6.440 8.461 5.019 1.00 84.69 86 ARG A C 1
ATOM 679 O O . ARG A 1 86 ? 7.036 7.420 5.252 1.00 84.69 86 ARG A O 1
ATOM 686 N N . VAL A 1 87 ? 5.309 8.526 4.316 1.00 83.69 87 VAL A N 1
ATOM 687 C CA . VAL A 1 87 ? 4.676 7.347 3.713 1.00 83.69 87 VAL A CA 1
ATOM 688 C C . VAL A 1 87 ? 5.606 6.707 2.684 1.00 83.69 87 VAL A C 1
ATOM 690 O O . VAL A 1 87 ? 5.899 5.523 2.798 1.00 83.69 87 VAL A O 1
ATOM 693 N N . ILE A 1 88 ? 6.147 7.501 1.756 1.00 85.69 88 ILE A N 1
ATOM 694 C CA . ILE A 1 88 ? 7.070 7.035 0.711 1.00 85.69 88 ILE A CA 1
ATOM 695 C C . ILE A 1 88 ? 8.313 6.369 1.317 1.00 85.69 88 ILE A C 1
ATOM 697 O O . ILE A 1 88 ? 8.665 5.271 0.904 1.00 85.69 88 ILE A O 1
ATOM 701 N N . ARG A 1 89 ? 8.920 6.974 2.346 1.00 83.81 89 ARG A N 1
ATOM 702 C CA . ARG A 1 89 ? 10.078 6.391 3.047 1.00 83.81 89 ARG A CA 1
ATOM 703 C C . ARG A 1 89 ? 9.728 5.140 3.856 1.00 83.81 89 ARG A C 1
ATOM 705 O O . ARG A 1 89 ? 10.584 4.302 4.102 1.00 83.81 89 ARG A O 1
ATOM 712 N N . SER A 1 90 ? 8.487 5.036 4.329 1.00 77.44 90 SER A N 1
ATOM 713 C CA . SER A 1 90 ? 8.033 3.888 5.120 1.00 77.44 90 SER A CA 1
ATOM 714 C C . SER A 1 90 ? 7.673 2.663 4.282 1.00 77.44 90 SER A C 1
ATOM 716 O O . SER A 1 90 ? 7.435 1.603 4.861 1.00 77.44 90 SER A O 1
ATOM 718 N N . LEU A 1 91 ? 7.607 2.792 2.950 1.00 74.31 91 LEU A N 1
ATOM 719 C CA . LEU A 1 91 ? 7.386 1.642 2.083 1.00 74.31 91 LEU A CA 1
ATOM 720 C C . LEU A 1 91 ? 8.618 0.738 2.081 1.00 74.31 91 LEU A C 1
ATOM 722 O O . LEU A 1 91 ? 9.679 1.098 1.573 1.00 74.31 91 LEU A O 1
ATOM 726 N N . SER A 1 92 ? 8.430 -0.480 2.574 1.00 64.25 92 SER A N 1
ATOM 727 C CA . SER A 1 92 ? 9.279 -1.619 2.247 1.00 64.25 92 SER A CA 1
ATOM 728 C C . SER A 1 92 ? 9.107 -2.007 0.764 1.00 64.25 92 SER A C 1
ATOM 730 O O . SER A 1 92 ? 8.159 -1.584 0.101 1.00 64.25 92 SER A O 1
ATOM 732 N N . HIS A 1 93 ? 10.026 -2.820 0.227 1.00 70.38 93 HIS A N 1
ATOM 733 C CA . HIS A 1 93 ? 9.976 -3.410 -1.131 1.00 70.38 93 HIS A CA 1
ATOM 734 C C . HIS A 1 93 ? 10.365 -2.505 -2.311 1.00 70.38 93 HIS A C 1
ATOM 736 O O . HIS A 1 93 ? 9.953 -2.737 -3.445 1.00 70.38 93 HIS A O 1
ATOM 742 N N . GLY A 1 94 ? 11.182 -1.475 -2.079 1.00 80.44 94 GLY A N 1
ATOM 743 C CA . GLY A 1 94 ? 11.888 -0.786 -3.167 1.00 80.44 94 GLY A CA 1
ATOM 744 C C . GLY A 1 94 ? 11.028 0.121 -4.050 1.00 80.44 94 GLY A C 1
ATOM 745 O O . GLY A 1 94 ? 11.538 0.651 -5.030 1.00 80.44 94 GLY A O 1
ATOM 746 N N . LEU A 1 95 ? 9.756 0.361 -3.718 1.00 87.06 95 LEU A N 1
ATOM 747 C CA . LEU A 1 95 ? 8.884 1.291 -4.452 1.00 87.06 95 LEU A CA 1
ATOM 748 C C . LEU A 1 95 ? 9.151 2.772 -4.137 1.00 87.06 95 LEU A C 1
ATOM 750 O O . LEU A 1 95 ? 8.594 3.638 -4.813 1.00 87.06 95 LEU A O 1
ATOM 754 N N . GLU A 1 96 ? 10.001 3.069 -3.148 1.00 88.75 96 GLU A N 1
ATOM 755 C CA . GLU A 1 96 ? 10.328 4.434 -2.719 1.00 88.75 96 GLU A CA 1
ATOM 756 C C . GLU A 1 96 ? 10.753 5.317 -3.900 1.00 88.75 96 GLU A C 1
ATOM 758 O O . GLU A 1 96 ? 10.189 6.392 -4.103 1.00 88.75 96 GLU A O 1
ATOM 763 N N . SER A 1 97 ? 11.692 4.840 -4.722 1.00 90.00 97 SER A N 1
ATOM 764 C CA . SER A 1 97 ? 12.202 5.586 -5.877 1.00 90.00 97 SER A CA 1
ATOM 765 C C . SER A 1 97 ? 11.115 5.841 -6.924 1.00 90.00 97 SER A C 1
ATOM 767 O O . SER A 1 97 ? 10.991 6.955 -7.429 1.00 90.00 97 SER A O 1
ATOM 769 N N . THR A 1 98 ? 10.271 4.847 -7.210 1.00 92.06 98 THR A N 1
ATOM 770 C CA . THR A 1 98 ? 9.156 4.993 -8.155 1.00 92.06 98 THR A CA 1
ATOM 771 C C . THR A 1 98 ? 8.110 5.985 -7.646 1.00 92.06 98 THR A C 1
ATOM 773 O O . THR A 1 98 ? 7.666 6.844 -8.405 1.00 92.06 98 THR A O 1
ATOM 776 N N . LEU A 1 99 ? 7.727 5.922 -6.369 1.00 90.06 99 LEU A N 1
ATOM 777 C CA . LEU A 1 99 ? 6.777 6.878 -5.793 1.00 90.06 99 LEU A CA 1
ATOM 778 C C . LEU A 1 99 ? 7.360 8.288 -5.682 1.00 90.06 99 LEU A C 1
ATOM 780 O O . LEU A 1 99 ? 6.617 9.258 -5.808 1.00 90.06 99 LEU A O 1
ATOM 784 N N . ALA A 1 100 ? 8.669 8.416 -5.457 1.00 90.94 100 ALA A N 1
ATOM 785 C CA . ALA A 1 100 ? 9.344 9.706 -5.443 1.00 90.94 100 ALA A CA 1
ATOM 786 C C . ALA A 1 100 ? 9.309 10.382 -6.824 1.00 90.94 100 ALA A C 1
ATOM 788 O O . ALA A 1 100 ? 9.031 11.578 -6.894 1.00 90.94 100 ALA A O 1
ATOM 789 N N . ILE A 1 101 ? 9.521 9.614 -7.902 1.00 93.19 101 ILE A N 1
ATOM 790 C CA . ILE A 1 101 ? 9.405 10.088 -9.293 1.00 93.19 101 ILE A CA 1
ATOM 791 C C . ILE A 1 101 ? 7.969 10.523 -9.623 1.00 93.19 101 ILE A C 1
ATOM 793 O O . ILE A 1 101 ? 7.784 11.477 -10.366 1.00 93.19 101 ILE A O 1
ATOM 797 N N . HIS A 1 102 ? 6.967 9.845 -9.056 1.00 91.56 102 HIS A N 1
ATOM 798 C CA . HIS A 1 102 ? 5.538 10.058 -9.328 1.00 91.56 102 HIS A CA 1
ATOM 799 C C . HIS A 1 102 ? 4.779 10.761 -8.184 1.00 91.56 102 HIS A C 1
ATOM 801 O O . HIS A 1 102 ? 3.579 10.548 -7.962 1.00 91.56 102 HIS A O 1
ATOM 807 N N . LYS A 1 103 ? 5.477 11.580 -7.394 1.00 91.62 103 LYS A N 1
ATOM 808 C CA . LYS A 1 103 ? 4.956 12.171 -6.150 1.00 91.62 103 LYS A CA 1
ATOM 809 C C . LYS A 1 103 ? 3.799 13.152 -6.382 1.00 91.62 103 LYS A C 1
ATOM 811 O O . LYS A 1 103 ? 2.948 13.332 -5.505 1.00 91.62 103 LYS A O 1
ATOM 816 N N . GLU A 1 104 ? 3.759 13.799 -7.540 1.00 92.69 104 GLU A N 1
ATOM 817 C CA . GLU A 1 104 ? 2.742 14.763 -7.967 1.00 92.69 104 GLU A CA 1
ATOM 818 C C . GLU A 1 104 ? 1.350 14.136 -8.100 1.00 92.69 104 GLU A C 1
ATOM 820 O O . GLU A 1 104 ? 0.347 14.757 -7.737 1.00 92.69 104 GLU A O 1
ATOM 825 N N . LYS A 1 105 ? 1.283 12.877 -8.546 1.00 91.19 105 LYS A N 1
ATOM 826 C CA . LYS A 1 105 ? 0.030 12.120 -8.661 1.00 91.19 105 LYS A CA 1
ATOM 827 C C . LYS A 1 105 ? -0.288 11.243 -7.453 1.00 91.19 105 LYS A C 1
ATOM 829 O O . LYS A 1 105 ? -1.376 10.671 -7.395 1.00 91.19 105 LYS A O 1
ATOM 834 N N . PHE A 1 106 ? 0.628 11.165 -6.490 1.00 89.81 106 PHE A N 1
ATOM 835 C CA . PHE A 1 106 ? 0.455 10.421 -5.248 1.00 89.81 106 PHE A CA 1
ATOM 836 C C . PHE A 1 106 ? -0.385 11.203 -4.231 1.00 89.81 106 PHE A C 1
ATOM 838 O O . PHE A 1 106 ? -0.095 12.361 -3.930 1.00 89.81 106 PHE A O 1
ATOM 845 N N . LEU A 1 107 ? -1.407 10.571 -3.671 1.00 89.38 107 LEU A N 1
ATOM 846 C CA . LEU A 1 107 ? -2.347 11.109 -2.694 1.00 89.38 107 LEU A CA 1
ATOM 847 C C . LEU A 1 107 ? -2.401 10.181 -1.483 1.00 89.38 107 LEU A C 1
ATOM 849 O O . LEU A 1 107 ? -2.246 8.970 -1.616 1.00 89.38 107 LEU A O 1
ATOM 853 N N . ILE A 1 108 ? -2.648 10.757 -0.311 1.00 86.69 108 ILE A N 1
ATOM 854 C CA . ILE A 1 108 ? -2.884 9.995 0.913 1.00 86.69 108 ILE A CA 1
ATOM 855 C C . ILE A 1 108 ? -4.330 10.217 1.328 1.00 86.69 108 ILE A C 1
ATOM 857 O O . ILE A 1 108 ? -4.766 11.365 1.415 1.00 86.69 108 ILE A O 1
ATOM 861 N N . ALA A 1 109 ? -5.041 9.127 1.590 1.00 85.69 109 ALA A N 1
ATOM 862 C CA . ALA A 1 109 ? -6.368 9.145 2.184 1.00 85.69 109 ALA A CA 1
ATOM 863 C C . ALA A 1 109 ? -6.312 8.522 3.591 1.00 85.69 109 ALA A C 1
ATOM 865 O O . ALA A 1 109 ? -5.615 7.520 3.780 1.00 85.69 109 ALA A O 1
ATOM 866 N N . PRO A 1 110 ? -7.014 9.084 4.588 1.00 82.06 110 PRO A N 1
ATOM 867 C CA . PRO A 1 110 ? -7.159 8.433 5.884 1.00 82.06 110 PRO A CA 1
ATOM 868 C C . PRO A 1 110 ? -8.030 7.176 5.759 1.00 82.06 110 PRO A C 1
ATOM 870 O O . PRO A 1 110 ? -8.816 7.034 4.819 1.00 82.06 110 PRO A O 1
ATOM 873 N N . TYR A 1 111 ? -7.913 6.264 6.724 1.00 80.44 111 TYR A N 1
ATOM 874 C CA . TYR A 1 111 ? -8.884 5.181 6.863 1.00 80.44 111 TYR A CA 1
ATOM 875 C C . TYR A 1 111 ? -10.247 5.783 7.213 1.00 80.44 111 TYR A C 1
ATOM 877 O O . TYR A 1 111 ? -10.359 6.527 8.185 1.00 80.44 111 TYR A O 1
ATOM 885 N N . GLY A 1 112 ? -11.262 5.497 6.399 1.00 71.06 112 GLY A N 1
ATOM 886 C CA . GLY A 1 112 ? -12.634 5.880 6.710 1.00 71.06 112 GLY A CA 1
ATOM 887 C C . GLY A 1 112 ? -13.197 4.969 7.797 1.00 71.06 112 GLY A C 1
ATOM 888 O O . GLY A 1 112 ? -13.063 3.750 7.703 1.00 71.06 112 GLY A O 1
ATOM 889 N N . LEU A 1 113 ? -13.826 5.563 8.806 1.00 74.00 113 LEU A N 1
ATOM 890 C CA . LEU A 1 113 ? -14.731 4.883 9.727 1.00 74.00 113 LEU A CA 1
ATOM 891 C C . LEU A 1 113 ? -16.136 5.409 9.447 1.00 74.00 113 LEU A C 1
ATOM 893 O O . LEU A 1 113 ? -16.333 6.611 9.290 1.00 74.00 113 LEU A O 1
ATOM 897 N N . ASP A 1 114 ? -17.089 4.493 9.314 1.00 78.00 114 ASP A N 1
ATOM 898 C CA . ASP A 1 114 ? -18.499 4.850 9.219 1.00 78.00 114 ASP A CA 1
ATOM 899 C C . ASP A 1 114 ? -19.049 5.035 10.635 1.00 78.00 114 ASP A C 1
ATOM 901 O O . ASP A 1 114 ? -19.322 4.056 11.331 1.00 78.00 114 ASP A O 1
ATOM 905 N N . ASP A 1 115 ? -19.214 6.289 11.049 1.00 75.75 115 ASP A N 1
ATOM 906 C CA . ASP A 1 115 ? -19.729 6.660 12.369 1.00 75.75 115 ASP A CA 1
ATOM 907 C C . ASP A 1 115 ? -21.211 6.293 12.562 1.00 75.75 115 ASP A C 1
ATOM 909 O O . ASP A 1 115 ? -21.756 6.465 13.645 1.00 75.75 115 ASP A O 1
ATOM 913 N N . THR A 1 116 ? -21.916 5.802 11.540 1.00 78.00 116 THR A N 1
ATOM 914 C CA . THR A 1 116 ? -23.265 5.244 11.726 1.00 78.00 116 THR A CA 1
ATOM 915 C C . THR A 1 116 ? -23.221 3.779 12.149 1.00 78.00 116 THR A C 1
ATOM 917 O O . THR A 1 116 ? -24.099 3.327 12.885 1.00 78.00 116 THR A O 1
ATOM 920 N N . ILE A 1 117 ? -22.176 3.061 11.727 1.00 80.00 117 ILE A N 1
ATOM 921 C CA . ILE A 1 117 ? -21.937 1.651 12.046 1.00 80.00 117 ILE A CA 1
ATOM 922 C C . ILE A 1 117 ? -21.092 1.525 13.320 1.00 80.00 117 ILE A C 1
ATOM 924 O O . ILE A 1 117 ? -21.394 0.703 14.179 1.00 80.00 117 ILE A O 1
ATOM 928 N N . TRP A 1 118 ? -20.054 2.351 13.466 1.00 84.06 118 TRP A N 1
ATOM 929 C CA . TRP A 1 118 ? -19.049 2.266 14.533 1.00 84.06 118 TRP A CA 1
ATOM 930 C C . TRP A 1 118 ? -19.266 3.296 15.650 1.00 84.06 118 TRP A C 1
ATOM 932 O O . TRP A 1 118 ? -18.312 3.856 16.190 1.00 84.06 118 TRP A O 1
ATOM 942 N N . ASP A 1 119 ? -20.525 3.538 16.016 1.00 89.56 119 ASP A N 1
ATOM 943 C CA . ASP A 1 119 ? -20.899 4.443 17.106 1.00 89.56 119 ASP A CA 1
ATOM 944 C C . ASP A 1 119 ? -21.315 3.658 18.361 1.00 89.56 119 ASP A C 1
ATOM 946 O O . ASP A 1 119 ? -22.416 3.096 18.400 1.00 89.56 119 ASP A O 1
ATOM 950 N N . PRO A 1 120 ? -20.496 3.650 19.432 1.00 92.81 120 PRO A N 1
ATOM 951 C CA . PRO A 1 120 ? -20.792 2.900 20.651 1.00 92.81 120 PRO A CA 1
ATOM 952 C C . PRO A 1 120 ? -22.035 3.406 21.398 1.00 92.81 120 PRO A C 1
ATOM 954 O O . PRO A 1 120 ? -22.551 2.707 22.271 1.00 92.81 120 PRO A O 1
ATOM 957 N N . SER A 1 121 ? -22.543 4.599 21.068 1.00 93.56 121 SER A N 1
ATOM 958 C CA . SER A 1 121 ? -23.797 5.113 21.625 1.00 93.56 121 SER A CA 1
ATOM 959 C C . SER A 1 121 ? -25.032 4.525 20.936 1.00 93.56 121 SER A C 1
ATOM 961 O O . SER A 1 121 ? -26.137 4.604 21.475 1.00 93.56 121 SER A O 1
ATOM 963 N N . LYS A 1 122 ? -24.862 3.904 19.762 1.00 91.56 122 LYS A N 1
ATOM 964 C CA . LYS A 1 122 ? -25.941 3.315 18.955 1.00 91.56 122 LYS A CA 1
ATOM 965 C C . LYS A 1 122 ? -25.781 1.816 18.732 1.00 91.56 122 LYS A C 1
ATOM 967 O O . LYS A 1 122 ? -26.799 1.160 18.513 1.00 91.56 122 LYS A O 1
ATOM 972 N N . ASP A 1 123 ? -24.570 1.287 18.867 1.00 91.94 123 ASP A N 1
ATOM 973 C CA . ASP A 1 123 ? -24.234 -0.116 18.638 1.00 91.94 123 ASP A CA 1
ATOM 974 C C . ASP A 1 123 ? -25.081 -1.060 19.511 1.00 91.94 123 ASP A C 1
ATOM 976 O O . ASP A 1 123 ? -25.015 -1.049 20.741 1.00 91.94 123 ASP A O 1
ATOM 980 N N . ILE A 1 124 ? -25.932 -1.850 18.853 1.00 91.62 124 ILE A N 1
ATOM 981 C CA . ILE A 1 124 ? -26.845 -2.809 19.491 1.00 91.62 124 ILE A CA 1
ATOM 982 C C . ILE A 1 124 ? -26.153 -4.115 19.894 1.00 91.62 124 ILE A C 1
ATOM 984 O O . ILE A 1 124 ? -26.745 -4.909 20.621 1.00 91.62 124 ILE A O 1
ATOM 988 N N . PHE A 1 125 ? -24.931 -4.353 19.416 1.00 90.81 125 PHE A N 1
ATOM 989 C CA . PHE A 1 125 ? -24.146 -5.541 19.741 1.00 90.81 125 PHE A CA 1
ATOM 990 C C . PHE A 1 125 ? -23.311 -5.349 21.011 1.00 90.81 125 PHE A C 1
ATOM 992 O O . PHE A 1 125 ? -22.819 -6.328 21.577 1.00 90.81 125 PHE A O 1
ATOM 999 N N . LEU A 1 126 ? -23.163 -4.108 21.489 1.00 93.00 126 LEU A N 1
ATOM 1000 C CA . LEU A 1 126 ? -22.531 -3.839 22.773 1.00 93.00 126 LEU A CA 1
ATOM 1001 C C . LEU A 1 126 ? -23.442 -4.274 23.930 1.00 93.00 126 LEU A C 1
ATOM 1003 O O . LEU A 1 126 ? -24.615 -3.901 23.957 1.00 93.00 126 LEU A O 1
ATOM 1007 N N . PRO A 1 127 ? -22.898 -4.976 24.941 1.00 94.19 127 PRO A N 1
ATOM 1008 C CA . PRO A 1 127 ? -23.630 -5.294 26.166 1.00 94.19 127 PRO A CA 1
ATOM 1009 C C . PRO A 1 127 ? -24.187 -4.060 26.880 1.00 94.19 127 PRO A C 1
ATOM 1011 O O . PRO A 1 127 ? -25.218 -4.153 27.531 1.00 94.19 127 PRO A O 1
ATOM 1014 N N . GLU A 1 128 ? -23.490 -2.926 26.771 1.00 95.69 128 GLU A N 1
ATOM 1015 C CA . GLU A 1 128 ? -23.955 -1.630 27.256 1.00 95.69 128 GLU A CA 1
ATOM 1016 C C . GLU A 1 128 ? -23.377 -0.514 26.380 1.00 95.69 128 GLU A C 1
ATOM 1018 O O . GLU A 1 128 ? -22.158 -0.408 26.203 1.00 95.69 128 GLU A O 1
ATOM 1023 N N . LYS A 1 129 ? -24.251 0.348 25.863 1.00 95.81 129 LYS A N 1
ATOM 1024 C CA . LYS A 1 129 ? -23.866 1.499 25.039 1.00 95.81 129 LYS A CA 1
ATOM 1025 C C . LYS A 1 129 ? -23.103 2.531 25.865 1.00 95.81 129 LYS A C 1
ATOM 1027 O O . LYS A 1 129 ? -23.327 2.695 27.064 1.00 95.81 129 LYS A O 1
ATOM 1032 N N . TYR A 1 130 ? -22.196 3.256 25.227 1.00 94.88 130 TYR A N 1
ATOM 1033 C CA . TYR A 1 130 ? -21.441 4.320 25.886 1.00 94.88 130 TYR A CA 1
ATOM 1034 C C . TYR A 1 130 ? -21.123 5.458 24.923 1.00 94.88 130 TYR A C 1
ATOM 1036 O O . TYR A 1 130 ? -21.116 5.286 23.709 1.00 94.88 130 TYR A O 1
ATOM 1044 N N . SER A 1 131 ? -20.843 6.635 25.474 1.00 94.06 131 SER A N 1
ATOM 1045 C CA . SER A 1 131 ? -20.486 7.829 24.706 1.00 94.06 131 SER A CA 1
ATOM 1046 C C . SER A 1 131 ? -19.290 8.543 25.333 1.00 94.06 131 SER A C 1
ATOM 1048 O O . SER A 1 131 ? -18.796 8.147 26.393 1.00 94.06 131 SER A O 1
ATOM 1050 N N . VAL A 1 132 ? -18.821 9.607 24.676 1.00 92.56 132 VAL A N 1
ATOM 1051 C CA . VAL A 1 132 ? -17.780 10.492 25.223 1.00 92.56 132 VAL A CA 1
ATOM 1052 C C . VAL A 1 132 ? -18.233 11.114 26.551 1.00 92.56 132 VAL A C 1
ATOM 1054 O O . VAL A 1 132 ? -17.430 11.212 27.475 1.00 92.56 132 VAL A O 1
ATOM 1057 N N . ASP A 1 133 ? -19.524 11.432 26.683 1.00 95.12 133 ASP A N 1
ATOM 1058 C CA . ASP A 1 133 ? -20.103 12.021 27.898 1.00 95.12 133 ASP A CA 1
ATOM 1059 C C . ASP A 1 133 ? -20.392 10.985 28.999 1.00 95.12 133 ASP A C 1
ATOM 1061 O O . ASP A 1 133 ? -20.461 11.326 30.180 1.00 95.12 133 ASP A O 1
ATOM 1065 N N . ASN A 1 134 ? -20.551 9.703 28.643 1.00 91.31 134 ASN A N 1
ATOM 1066 C CA . ASN A 1 134 ? -20.807 8.627 29.600 1.00 91.31 134 ASN A CA 1
ATOM 1067 C C . ASN A 1 134 ? -20.048 7.342 29.246 1.00 91.31 134 ASN A C 1
ATOM 1069 O O . ASN A 1 134 ? -20.547 6.465 28.538 1.00 91.31 134 ASN A O 1
ATOM 1073 N N . ILE A 1 135 ? -18.854 7.193 29.823 1.00 92.69 135 ILE A N 1
ATOM 1074 C CA . ILE A 1 135 ? -17.955 6.066 29.546 1.00 92.69 135 ILE A CA 1
ATOM 1075 C C . ILE A 1 135 ? -18.230 4.812 30.395 1.00 92.69 135 ILE A C 1
ATOM 1077 O O . ILE A 1 135 ? -17.527 3.810 30.255 1.00 92.69 135 ILE A O 1
ATOM 1081 N N . LYS A 1 136 ? -19.237 4.827 31.282 1.00 92.12 136 LYS A N 1
ATOM 1082 C CA . LYS A 1 136 ? -19.506 3.708 32.209 1.00 92.12 136 LYS A CA 1
ATOM 1083 C C . LYS A 1 136 ? -19.767 2.386 31.472 1.00 92.12 136 LYS A C 1
ATOM 1085 O O . LYS A 1 136 ? -19.228 1.357 31.881 1.00 92.12 136 LYS A O 1
ATOM 1090 N N . GLY A 1 137 ? -20.486 2.421 30.345 1.00 91.75 137 GLY A N 1
ATOM 1091 C CA . GLY A 1 137 ? -20.759 1.235 29.520 1.00 91.75 137 GLY A CA 1
ATOM 1092 C C . GLY A 1 137 ? -19.499 0.558 28.963 1.00 91.75 137 GLY A C 1
ATOM 1093 O O . GLY A 1 137 ? -19.457 -0.666 28.831 1.00 91.75 137 GLY A O 1
ATOM 1094 N N . LYS A 1 138 ? -18.399 1.303 28.770 1.00 91.69 138 LYS A N 1
ATOM 1095 C CA . LYS A 1 138 ? -17.110 0.744 28.324 1.00 91.69 138 LYS A CA 1
ATOM 1096 C C . LYS A 1 138 ? -16.540 -0.269 29.321 1.00 91.69 138 LYS A C 1
ATOM 1098 O O . LYS A 1 138 ? -15.928 -1.257 28.914 1.00 91.69 138 LYS A O 1
ATOM 1103 N N . ALA A 1 139 ? -16.729 -0.046 30.625 1.00 90.12 139 ALA A N 1
ATOM 1104 C CA . ALA A 1 139 ? -16.267 -0.974 31.657 1.00 90.12 139 ALA A CA 1
ATOM 1105 C C . ALA A 1 139 ? -17.054 -2.294 31.621 1.00 90.12 139 ALA A C 1
ATOM 1107 O O . ALA A 1 139 ? -16.451 -3.364 31.707 1.00 90.12 139 ALA A O 1
ATOM 1108 N N . ILE A 1 140 ? -18.372 -2.215 31.416 1.00 91.19 140 ILE A N 1
ATOM 1109 C CA . ILE A 1 140 ? -19.258 -3.377 31.271 1.00 91.19 140 ILE A CA 1
ATOM 1110 C C . ILE A 1 140 ? -18.873 -4.176 30.020 1.00 91.19 140 ILE A C 1
ATOM 1112 O O . ILE A 1 140 ? -18.623 -5.378 30.113 1.00 91.19 140 ILE A O 1
ATOM 1116 N N . CYS A 1 141 ? -18.695 -3.500 28.881 1.00 92.75 141 CYS A N 1
ATOM 1117 C CA . CYS A 1 141 ? -18.237 -4.126 27.639 1.00 92.75 141 CYS A CA 1
ATOM 1118 C C . CYS A 1 141 ? -16.882 -4.829 27.808 1.00 92.75 141 CYS A C 1
ATOM 1120 O O . CYS A 1 141 ? -16.694 -5.947 27.332 1.00 92.75 141 CYS A O 1
ATOM 1122 N N . LYS A 1 142 ? -15.938 -4.219 28.538 1.00 88.00 142 LYS A N 1
ATOM 1123 C CA . LYS A 1 142 ? -14.631 -4.828 28.824 1.00 88.00 142 LYS A CA 1
ATOM 1124 C C . LYS A 1 142 ? -14.755 -6.108 29.656 1.00 88.00 142 LYS A C 1
ATOM 1126 O O . LYS A 1 142 ? -14.018 -7.060 29.404 1.00 88.00 142 LYS A O 1
ATOM 1131 N N . VAL A 1 143 ? -15.644 -6.138 30.651 1.00 88.94 143 VAL A N 1
ATOM 1132 C CA . VAL A 1 143 ? -15.890 -7.338 31.470 1.00 88.94 143 VAL A CA 1
ATOM 1133 C C . VAL A 1 143 ? -16.514 -8.443 30.624 1.00 88.94 143 VAL A C 1
ATOM 1135 O O . VAL A 1 143 ? -15.999 -9.559 30.634 1.00 88.94 143 VAL A O 1
ATOM 1138 N N . ALA A 1 144 ? -17.548 -8.122 29.847 1.00 89.94 144 ALA A N 1
ATOM 1139 C CA . ALA A 1 144 ? -18.210 -9.073 28.959 1.00 89.94 144 ALA A CA 1
ATOM 1140 C C . ALA A 1 144 ? -17.243 -9.661 27.918 1.00 89.94 144 ALA A C 1
ATOM 1142 O O . ALA A 1 144 ? -17.194 -10.875 27.739 1.00 89.94 144 ALA A O 1
ATOM 1143 N N . LEU A 1 145 ? -16.396 -8.826 27.302 1.00 89.69 145 LEU A N 1
ATOM 1144 C CA . LEU A 1 145 ? -15.370 -9.284 26.363 1.00 89.69 145 LEU A CA 1
ATOM 1145 C C . LEU A 1 145 ? -14.359 -10.220 27.040 1.00 89.69 145 LEU A C 1
ATOM 1147 O O . LEU A 1 145 ? -14.030 -11.270 26.499 1.00 89.69 145 LEU A O 1
ATOM 1151 N N . ARG A 1 146 ? -13.882 -9.876 28.244 1.00 86.31 146 ARG A N 1
ATOM 1152 C CA . ARG A 1 146 ? -12.973 -10.749 29.007 1.00 86.31 146 ARG A CA 1
ATOM 1153 C C . ARG A 1 146 ? -13.622 -12.088 29.341 1.00 86.31 146 ARG A C 1
ATOM 1155 O O . ARG A 1 146 ? -12.951 -13.105 29.238 1.00 86.31 146 ARG A O 1
ATOM 1162 N N . GLN A 1 147 ? -14.893 -12.096 29.736 1.00 88.25 147 GLN A N 1
ATOM 1163 C CA . GLN A 1 147 ? -15.632 -13.331 30.002 1.00 88.25 147 GLN A CA 1
ATOM 1164 C C . GLN A 1 147 ? -15.767 -14.176 28.734 1.00 88.25 147 GLN A C 1
ATOM 1166 O O . GLN A 1 147 ? -15.463 -15.364 28.772 1.00 88.25 147 GLN A O 1
ATOM 1171 N N . HIS A 1 148 ? -16.132 -13.554 27.611 1.00 87.12 148 HIS A N 1
ATOM 1172 C CA . HIS A 1 148 ? -16.242 -14.225 26.317 1.00 87.12 148 HIS A CA 1
ATOM 1173 C C . HIS A 1 148 ? -14.910 -14.846 25.862 1.00 87.12 148 HIS A C 1
ATOM 1175 O O . HIS A 1 148 ? -14.894 -15.941 25.311 1.00 87.12 148 HIS A O 1
ATOM 1181 N N . LEU A 1 149 ? -13.785 -14.182 26.149 1.00 87.62 149 LEU A N 1
ATOM 1182 C CA . LEU A 1 149 ? -12.435 -14.659 25.829 1.00 87.62 149 LEU A CA 1
ATOM 1183 C C . LEU A 1 149 ? -11.816 -15.577 26.905 1.00 87.62 149 LEU A C 1
ATOM 1185 O O . LEU A 1 149 ? -10.657 -15.961 26.773 1.00 87.62 149 LEU A O 1
ATOM 1189 N N . GLY A 1 150 ? -12.529 -15.902 27.991 1.00 86.31 150 GLY A N 1
ATOM 1190 C CA . GLY A 1 150 ? -12.000 -16.732 29.085 1.00 86.31 150 GLY A CA 1
ATOM 1191 C C . GLY A 1 150 ? -10.921 -16.062 29.955 1.00 86.31 150 GLY A C 1
ATOM 1192 O O . GLY A 1 150 ? -10.207 -16.735 30.690 1.00 86.31 150 GLY A O 1
ATOM 1193 N N . LEU A 1 151 ? -10.798 -14.731 29.912 1.00 83.31 151 LEU A N 1
ATOM 1194 C CA . LEU A 1 151 ? -9.783 -13.928 30.615 1.00 83.31 151 LEU A CA 1
ATOM 1195 C C . LEU A 1 151 ? -10.262 -13.388 31.979 1.00 83.31 151 LEU A C 1
ATOM 1197 O O . LEU A 1 151 ? -9.823 -12.330 32.437 1.00 83.31 151 LEU A O 1
ATOM 1201 N N . SER A 1 152 ? -11.195 -14.077 32.634 1.00 71.56 152 SER A N 1
ATOM 1202 C CA . SER A 1 152 ? -11.888 -13.602 33.843 1.00 71.56 152 SER A CA 1
ATOM 1203 C C . SER A 1 152 ? -11.022 -13.562 35.115 1.00 71.56 152 SER A C 1
ATOM 1205 O O . SER A 1 152 ? -11.377 -12.857 36.057 1.00 71.56 152 SER A O 1
ATOM 1207 N N . GLY A 1 153 ? -9.879 -14.260 35.149 1.00 65.06 153 GLY A N 1
ATOM 1208 C CA . GLY A 1 153 ? -9.057 -14.447 36.357 1.00 65.06 153 GLY A CA 1
ATOM 1209 C C . GLY A 1 153 ? -8.049 -13.339 36.699 1.00 65.06 153 GLY A C 1
ATOM 1210 O O . GLY A 1 153 ? -7.447 -13.382 37.769 1.00 65.06 153 GLY A O 1
ATOM 1211 N N . HIS A 1 154 ? -7.842 -12.339 35.835 1.00 59.59 154 HIS A N 1
ATOM 1212 C CA . HIS A 1 154 ? -6.785 -11.337 36.028 1.00 59.59 154 HIS A CA 1
ATOM 1213 C C . HIS A 1 154 ? -7.334 -9.905 35.934 1.00 59.59 154 HIS A C 1
ATOM 1215 O O . HIS A 1 154 ? -7.517 -9.349 34.847 1.00 59.59 154 HIS A O 1
ATOM 1221 N N . SER A 1 155 ? -7.595 -9.280 37.090 1.00 56.59 155 SER A N 1
ATOM 1222 C CA . SER A 1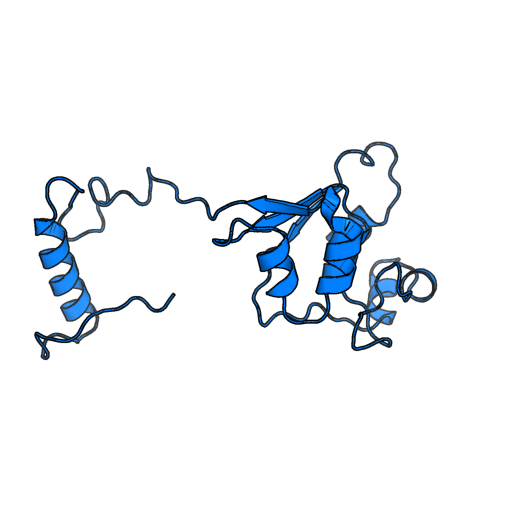 155 ? -8.200 -7.938 37.170 1.00 56.59 155 SER A CA 1
ATOM 1223 C C . SER A 1 155 ? -7.363 -6.862 36.451 1.00 56.59 155 SER A C 1
ATOM 1225 O O . SER A 1 155 ? -7.928 -5.980 35.790 1.00 56.59 155 SER A O 1
ATOM 1227 N N . SER A 1 156 ? -6.034 -7.011 36.461 1.00 61.19 156 SER A N 1
ATOM 1228 C CA . SER A 1 156 ? -5.053 -6.065 35.907 1.00 61.19 156 SER A CA 1
ATOM 1229 C C . SER A 1 156 ? -4.722 -6.238 34.416 1.00 61.19 156 SER A C 1
ATOM 1231 O O . SER A 1 156 ? -3.994 -5.413 33.869 1.00 61.19 156 SER A O 1
ATOM 1233 N N . THR A 1 157 ? -5.237 -7.259 33.719 1.00 64.44 157 THR A N 1
ATOM 1234 C CA . THR A 1 157 ? -4.822 -7.521 32.325 1.00 64.44 157 THR A CA 1
ATOM 1235 C C . THR A 1 157 ? -5.430 -6.507 31.363 1.00 64.44 157 THR A C 1
ATOM 1237 O O . THR A 1 157 ? -6.630 -6.539 31.082 1.00 64.44 157 THR A O 1
ATOM 1240 N N . VAL A 1 158 ? -4.635 -5.579 30.838 1.00 69.44 158 VAL A N 1
ATOM 1241 C CA . VAL A 1 158 ? -5.094 -4.682 29.772 1.00 69.44 158 VAL A CA 1
ATOM 1242 C C . VAL A 1 158 ? -5.429 -5.532 28.545 1.00 69.44 158 VAL A C 1
ATOM 1244 O O . VAL A 1 158 ? -4.561 -6.193 27.990 1.00 69.44 158 VAL A O 1
ATOM 1247 N N . VAL A 1 159 ? -6.700 -5.530 28.135 1.00 64.62 159 VAL A N 1
ATOM 1248 C CA . VAL A 1 159 ? -7.100 -6.098 26.844 1.00 64.62 159 VAL A CA 1
ATOM 1249 C C . VAL A 1 159 ? -6.764 -5.039 25.808 1.00 64.62 159 VAL A C 1
ATOM 1251 O O . VAL A 1 159 ? -7.460 -4.028 25.707 1.00 64.62 159 VAL A O 1
ATOM 1254 N N . VAL A 1 160 ? -5.645 -5.231 25.121 1.00 63.75 160 VAL A N 1
ATOM 1255 C CA . VAL A 1 160 ? -5.261 -4.418 23.971 1.00 63.75 160 VAL A CA 1
ATOM 1256 C C . VAL A 1 160 ? -5.667 -5.203 22.733 1.00 63.75 160 VAL A C 1
ATOM 1258 O O . VAL A 1 160 ? -5.222 -6.332 22.545 1.00 63.75 160 VAL A O 1
ATOM 1261 N N . SER A 1 161 ? -6.525 -4.615 21.903 1.00 50.84 161 SER A N 1
ATOM 1262 C CA . SER A 1 161 ? -6.674 -5.057 20.518 1.00 50.84 161 SER A CA 1
ATOM 1263 C C . SER A 1 161 ? -5.335 -4.805 19.831 1.00 50.84 161 SER A C 1
ATOM 1265 O O . SER A 1 161 ? -4.961 -3.645 19.661 1.00 50.84 161 SER A O 1
ATOM 1267 N N . GLY A 1 162 ? -4.589 -5.858 19.497 1.00 40.09 162 GLY A N 1
ATOM 1268 C CA . GLY A 1 162 ? -3.434 -5.723 18.612 1.00 40.09 162 GLY A CA 1
ATOM 1269 C C . GLY A 1 162 ? -3.925 -5.195 17.266 1.00 40.09 162 GLY A C 1
ATOM 1270 O O . GLY A 1 162 ? -4.797 -5.815 16.662 1.00 40.09 162 GLY A O 1
ATOM 1271 N N . ALA A 1 163 ? -3.447 -4.015 16.882 1.00 35.75 163 ALA A N 1
ATOM 1272 C CA . ALA A 1 163 ? -3.689 -3.413 15.574 1.00 35.75 163 ALA A CA 1
ATOM 1273 C C . ALA A 1 163 ? -2.631 -3.871 14.568 1.00 35.75 163 ALA A C 1
ATOM 1275 O O . ALA A 1 163 ? -1.471 -4.072 15.002 1.00 35.75 163 ALA A O 1
#